Protein 5ZT3 (pdb70)

Foldseek 3Di:
DPDDQPDDWLRDGLVRQLVLVCPPVPPDDPVSSVVSSVVSVLLVVLQNLVLVLLCVLPVQFPSRHHVLLLQFDPPDPSRHDDSVVSVVLSVQCVVQNCNGPSSVSSNVRTHGPD

InterPro domains:
  IPR052694 Mitochondrial uS3-like protein [PTHR35289] (126-352)
  IPR058331 Domain of unknown function DUF8018 [PF26057] (236-337)

Sequence (114 aa):
YPYPVDEIIGGDSVQSIQRRLLGTNWNPSAHDMQMSRIQAEDLFELKVEIIRKMAGLHPSGDWMGWGARALDNPRTATGEEDLARLHQMLDDLQSRNEQSATFWRLVERVRLRA

Organism: Oryza sativa subsp. indica (NCBI:txid39946)

Structure (mmCIF, N/CA/C/O backbone):
data_5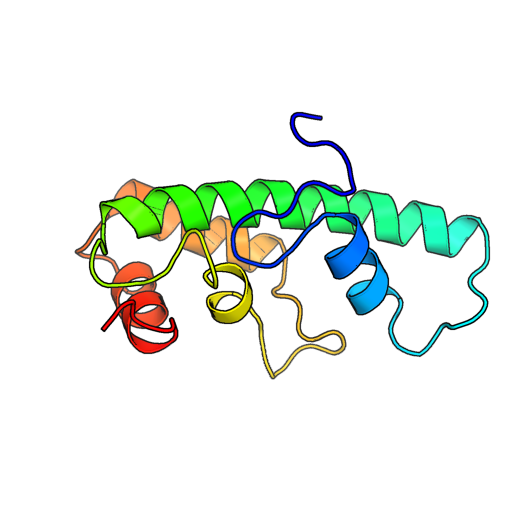ZT3
#
_entry.id   5ZT3
#
_cell.length_a   33.849
_cell.length_b   35.435
_cell.length_c   95.524
_cell.angle_alpha   90.00
_cell.angle_beta   90.00
_cell.angle_gamma   90.00
#
_symmetry.space_group_name_H-M   'P 21 21 21'
#
loop_
_entity.id
_entity.type
_entity.pdbx_description
1 polymer WA352
2 water water
#
loop_
_atom_site.group_PDB
_atom_site.id
_atom_site.type_symbol
_atom_site.label_atom_id
_atom_site.label_alt_id
_atom_site.label_comp_id
_atom_site.label_asym_id
_atom_site.label_entity_id
_atom_site.label_seq_id
_atom_site.pdbx_PDB_ins_code
_atom_site.Cartn_x
_atom_site.Cartn_y
_atom_site.Cartn_z
_atom_site.occupancy
_atom_site.B_iso_or_equiv
_atom_site.auth_seq_id
_atom_site.auth_comp_id
_atom_site.auth_asym_id
_atom_site.auth_atom_id
_atom_site.pdbx_PDB_model_num
ATOM 1 N N . TYR A 1 16 ? 52.847 30.502 114.915 1.00 34.29 14 TYR A N 1
ATOM 2 C CA . TYR A 1 16 ? 51.828 31.469 114.520 1.00 34.72 14 TYR A CA 1
ATOM 3 C C . TYR A 1 16 ? 52.478 32.687 113.864 1.00 34.39 14 TYR A C 1
ATOM 4 O O . TYR A 1 16 ? 53.409 33.268 114.418 1.00 33.93 14 TYR A O 1
ATOM 13 N N . PRO A 1 17 ? 51.980 33.082 112.688 1.00 33.20 15 PRO A N 1
ATOM 14 C CA . PRO A 1 17 ? 52.716 34.063 111.869 1.00 32.71 15 PRO A CA 1
ATOM 15 C C . PRO A 1 17 ? 52.690 35.503 112.377 1.00 29.61 15 PRO A C 1
ATOM 16 O O . PRO A 1 17 ? 53.489 36.313 111.889 1.00 33.77 15 PRO A O 1
ATOM 20 N N . TYR A 1 18 ? 51.821 35.864 113.322 1.00 26.36 16 TYR A N 1
ATOM 21 C CA . TYR A 1 18 ? 51.685 37.264 113.699 1.00 25.06 16 TYR A CA 1
ATOM 22 C C . TYR A 1 18 ? 51.836 37.447 115.204 1.00 23.12 16 TYR A C 1
ATOM 23 O O . TYR A 1 18 ? 51.197 36.719 115.986 1.00 24.95 16 TYR A O 1
ATOM 32 N N . PRO A 1 19 ? 52.648 38.407 115.647 1.00 20.10 17 PRO A N 1
ATOM 33 C CA . PRO A 1 19 ? 52.611 38.806 117.056 1.00 21.59 17 PRO A CA 1
ATOM 34 C C . PRO A 1 19 ? 51.197 39.226 117.417 1.00 20.76 17 PRO A C 1
ATOM 35 O O . PRO A 1 19 ? 50.449 39.737 116.583 1.00 19.25 17 PRO A O 1
ATOM 39 N N . VAL A 1 20 ? 50.829 39.002 118.681 1.00 19.95 18 VAL A N 1
ATOM 40 C CA . VAL A 1 20 ? 49.446 39.221 119.086 1.00 20.07 1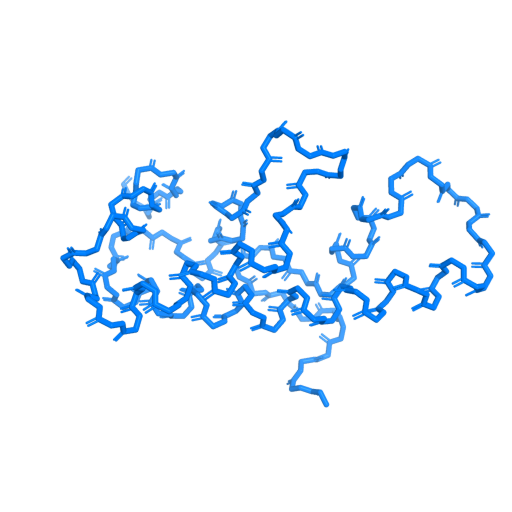8 VAL A CA 1
ATOM 41 C C . VAL A 1 20 ? 49.037 40.686 119.047 1.00 19.60 18 VAL A C 1
ATOM 42 O O . VAL A 1 20 ? 47.835 40.986 119.078 1.00 17.86 18 VAL A O 1
ATOM 46 N N . ASP A 1 21 ? 49.995 41.610 118.970 1.00 19.83 19 ASP A N 1
ATOM 47 C CA . ASP A 1 21 ? 49.686 43.031 118.922 1.00 21.60 19 ASP A CA 1
ATOM 48 C C . ASP A 1 21 ? 49.862 43.644 117.537 1.00 21.98 19 ASP A C 1
ATOM 49 O O . ASP A 1 21 ? 49.669 44.853 117.382 1.00 25.83 19 ASP A O 1
ATOM 54 N N . GLU A 1 22 ? 50.204 42.847 116.529 1.00 20.14 20 GLU A N 1
ATOM 55 C CA . GLU A 1 22 ? 50.367 43.393 115.186 1.00 19.31 20 GLU A CA 1
ATOM 56 C C . GLU A 1 22 ? 49.005 43.683 114.569 1.00 19.64 20 GLU A C 1
ATOM 57 O O . GLU A 1 22 ? 48.113 42.827 114.566 1.00 18.08 20 GLU A O 1
ATOM 63 N N . ILE A 1 23 ? 48.848 44.887 114.025 1.00 19.52 21 ILE A N 1
ATOM 64 C CA . ILE A 1 23 ? 47.575 45.339 113.478 1.00 17.29 21 ILE A CA 1
ATOM 65 C C . ILE A 1 23 ? 47.582 45.158 111.967 1.00 19.33 21 ILE A C 1
ATOM 66 O O . ILE A 1 23 ? 48.471 45.674 111.275 1.00 21.38 21 ILE A O 1
ATOM 71 N N . ILE A 1 24 ? 46.589 44.432 111.454 1.00 16.33 22 ILE A N 1
ATOM 72 C CA . ILE A 1 24 ? 46.356 44.276 110.023 1.00 15.72 22 ILE A CA 1
ATOM 73 C C . ILE A 1 24 ? 44.872 44.498 109.773 1.00 17.43 22 ILE A C 1
ATOM 74 O O . ILE A 1 24 ? 44.033 43.893 110.448 1.00 15.98 22 ILE A O 1
ATOM 79 N N . GLY A 1 25 ? 44.542 45.356 108.807 1.00 16.60 23 GLY A N 1
ATOM 80 C CA . GLY A 1 25 ? 43.143 45.628 108.536 1.00 15.04 23 GLY A CA 1
ATOM 81 C C . GLY A 1 25 ? 42.403 46.298 109.666 1.00 14.45 23 GLY A C 1
ATOM 82 O O . GLY A 1 25 ? 41.170 46.321 109.668 1.00 16.54 23 GLY A O 1
ATOM 83 N N . GLY A 1 26 ? 43.121 46.854 110.640 1.00 16.10 24 GLY A N 1
ATOM 84 C CA . GLY A 1 26 ? 42.491 47.477 111.778 1.00 19.08 24 GLY A CA 1
ATOM 85 C C . GLY A 1 26 ? 42.222 46.559 112.947 1.00 17.41 24 GLY A C 1
ATOM 86 O O . GLY A 1 26 ? 41.617 47.003 113.928 1.00 21.57 24 GLY A O 1
ATOM 87 N N . ASP A 1 27 ? 42.644 45.296 112.879 1.00 15.96 25 ASP A N 1
ATOM 88 C CA . ASP A 1 27 ? 42.498 44.367 113.990 1.00 17.13 25 ASP A CA 1
ATOM 89 C C . ASP A 1 27 ? 43.845 43.761 114.345 1.00 15.07 25 ASP A C 1
ATOM 90 O O . ASP A 1 27 ? 44.796 43.784 113.562 1.00 15.33 25 ASP A O 1
ATOM 95 N N . SER A 1 28 ? 43.905 43.207 115.552 1.00 14.51 26 SER A N 1
ATOM 96 C CA . SER A 1 28 ? 45.011 42.372 115.988 1.00 15.08 26 SER A CA 1
ATOM 97 C C . SER A 1 28 ? 44.413 41.175 116.710 1.00 14.07 26 SER A C 1
ATOM 98 O O . SER A 1 28 ? 43.219 41.153 117.021 1.00 13.42 26 SER A O 1
ATOM 101 N N . VAL A 1 29 ? 45.244 40.169 116.989 1.00 13.04 27 VAL A N 1
ATOM 102 C CA . VAL A 1 29 ? 44.791 39.078 117.852 1.00 12.77 27 VAL A CA 1
ATOM 103 C C . VAL A 1 29 ? 44.225 39.635 119.152 1.00 13.36 27 VAL A C 1
ATOM 104 O O . VAL A 1 29 ? 43.147 39.224 119.612 1.00 14.21 27 VAL A O 1
ATOM 108 N N . GLN A 1 30 ? 44.931 40.594 119.758 1.00 13.72 28 GLN A N 1
ATOM 109 C CA . GLN A 1 30 ? 44.495 41.124 121.045 1.00 15.73 28 GLN A CA 1
ATOM 110 C C . GLN A 1 30 ? 43.161 41.851 120.934 1.00 14.58 28 GLN A C 1
ATOM 111 O O . GLN A 1 30 ? 42.300 41.714 121.816 1.00 14.50 28 GLN A O 1
ATOM 117 N N . SER A 1 31 ? 42.950 42.619 119.862 1.00 14.95 29 SER A N 1
ATOM 118 C CA . SER A 1 31 ? 41.689 43.342 119.756 1.00 14.54 29 SER A CA 1
ATOM 119 C C . SER A 1 31 ? 40.525 42.387 119.522 1.00 14.72 29 SER A C 1
ATOM 120 O O . SER A 1 31 ? 39.429 42.598 120.056 1.00 15.51 29 SER A O 1
ATOM 123 N N . ILE A 1 32 ? 40.751 41.310 118.764 1.00 12.37 30 ILE A N 1
ATOM 124 C CA . ILE A 1 32 ? 39.708 40.302 118.588 1.00 12.39 30 ILE A CA 1
ATOM 125 C C . ILE A 1 32 ? 39.434 39.590 119.904 1.00 13.13 30 ILE A C 1
ATOM 126 O O . ILE A 1 32 ? 38.276 39.332 120.256 1.00 13.71 30 ILE A O 1
ATOM 131 N N . GLN A 1 33 ? 40.491 39.269 120.648 1.00 12.78 31 GLN A N 1
ATOM 132 C CA . GLN A 1 33 ? 40.298 38.618 121.940 1.00 12.93 31 GLN A CA 1
ATOM 133 C C . GLN A 1 33 ? 39.458 39.483 122.871 1.00 13.18 31 GLN A C 1
ATOM 134 O O . GLN A 1 33 ? 38.556 38.981 123.551 1.00 14.16 31 GLN A O 1
ATOM 140 N N . ARG A 1 34 ? 39.724 40.788 122.889 1.00 14.65 32 ARG A N 1
ATOM 141 C CA . ARG A 1 34 ? 38.929 41.707 123.695 1.00 15.84 32 ARG A CA 1
ATOM 142 C C . ARG A 1 34 ? 37.463 41.685 123.280 1.00 16.20 32 ARG A C 1
ATOM 143 O O . ARG A 1 34 ? 36.564 41.681 124.133 1.00 17.00 32 ARG A O 1
ATOM 151 N N . ARG A 1 35 ? 37.192 41.653 121.973 1.00 15.61 33 ARG A N 1
ATOM 152 C CA . ARG A 1 35 ? 35.805 41.582 121.522 1.00 16.14 33 ARG A CA 1
ATOM 153 C C . ARG A 1 35 ? 35.155 40.260 121.917 1.00 15.81 33 ARG A C 1
ATOM 154 O O . ARG A 1 35 ? 33.996 40.242 122.349 1.00 17.74 33 ARG A O 1
ATOM 162 N N . LEU A 1 36 ? 35.884 39.146 121.801 1.00 15.07 34 LEU A N 1
ATOM 163 C CA . LEU A 1 36 ? 35.332 37.855 122.208 1.00 15.56 34 LEU A CA 1
ATOM 164 C C . LEU A 1 36 ? 35.010 37.830 123.694 1.00 15.51 34 LEU A C 1
ATOM 165 O O . LEU A 1 36 ? 34.033 37.199 124.112 1.00 17.90 34 LEU A O 1
ATOM 170 N N . LEU A 1 37 ? 35.826 38.501 124.511 1.00 14.74 35 LEU A N 1
ATOM 171 C CA . LEU A 1 37 ? 35.572 38.542 125.942 1.00 15.19 35 LEU A CA 1
ATOM 172 C C . LEU A 1 37 ? 34.341 39.375 126.293 1.00 15.47 35 LEU A C 1
ATOM 173 O O . LEU A 1 37 ? 33.742 39.152 127.347 1.00 16.78 35 LEU A O 1
ATOM 178 N N . GLY A 1 38 ? 33.951 40.321 125.448 1.00 17.06 36 GLY A N 1
ATOM 179 C CA . GLY A 1 38 ? 32.689 41.021 125.650 1.00 18.60 36 GLY A CA 1
ATOM 180 C C . GLY A 1 38 ? 32.681 41.822 126.937 1.00 17.56 36 GLY A C 1
ATOM 181 O O . GLY A 1 38 ? 33.596 42.604 127.222 1.00 21.02 36 GLY A O 1
ATOM 182 N N . THR A 1 39 ? 31.644 41.617 127.745 1.00 18.92 37 THR A N 1
ATOM 183 C CA . THR A 1 39 ? 31.503 42.310 129.019 1.00 19.80 37 THR A CA 1
ATOM 184 C C . THR A 1 39 ? 32.218 41.597 130.163 1.00 21.03 37 THR A C 1
ATOM 185 O O . THR A 1 39 ? 32.101 42.028 131.316 1.00 24.63 37 THR A O 1
ATOM 189 N N . ASN A 1 40 ? 32.948 40.522 129.864 1.00 21.65 38 ASN A N 1
ATOM 190 C CA . ASN A 1 40 ? 33.721 39.757 130.845 1.00 24.47 38 ASN A CA 1
ATOM 191 C C . ASN A 1 40 ? 34.989 40.551 131.154 1.00 21.72 38 ASN A C 1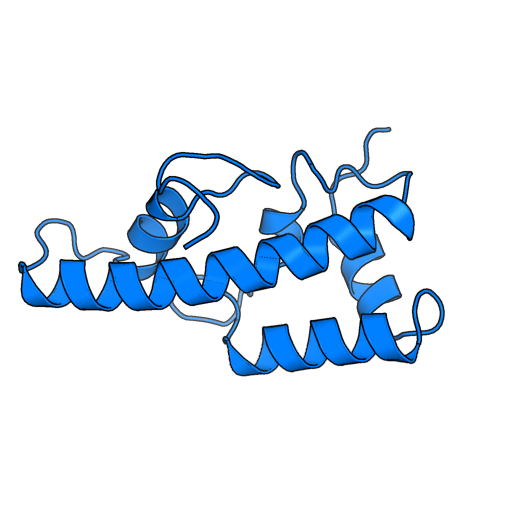
ATOM 192 O O . ASN A 1 40 ? 36.066 40.311 130.603 1.00 20.84 38 ASN A O 1
ATOM 197 N N . TRP A 1 41 ? 34.852 41.538 132.047 1.00 23.50 39 TRP A N 1
ATOM 198 C CA . TRP A 1 41 ? 35.957 42.452 132.318 1.00 22.48 39 TRP A CA 1
ATOM 199 C C . TRP A 1 41 ? 37.018 41.875 133.246 1.00 23.77 39 TRP A C 1
ATOM 200 O O . TRP A 1 41 ? 38.146 42.378 133.252 1.00 26.23 39 TRP A O 1
ATOM 211 N N . ASN A 1 42 ? 36.703 40.835 134.015 1.00 19.16 40 ASN A N 1
ATOM 212 C CA . ASN A 1 42 ? 37.673 40.192 134.901 1.00 20.88 40 ASN A CA 1
ATOM 213 C C . ASN A 1 42 ? 37.718 38.699 134.593 1.00 17.85 40 ASN A C 1
ATOM 214 O O . ASN A 1 42 ? 37.335 37.871 135.428 1.00 18.21 40 ASN A O 1
ATOM 219 N N . PRO A 1 43 ? 38.195 38.320 133.403 1.00 16.43 41 PRO A N 1
ATOM 220 C CA . PRO A 1 43 ? 38.092 36.914 132.987 1.00 16.58 41 PRO A CA 1
ATOM 221 C C . PRO A 1 43 ? 39.046 36.01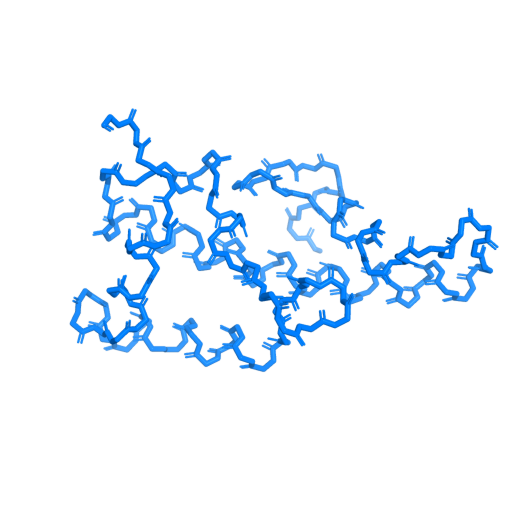4 133.754 1.00 16.81 41 PRO A C 1
ATOM 222 O O . PRO A 1 43 ? 40.146 36.412 134.145 1.00 18.13 41 PRO A O 1
ATOM 226 N N . SER A 1 44 ? 38.610 34.773 133.947 1.00 14.52 42 SER A N 1
ATOM 227 C CA . SER A 1 44 ? 39.490 33.748 134.482 1.00 14.32 42 SER A CA 1
ATOM 228 C C . SER A 1 44 ? 40.616 33.456 133.496 1.00 14.00 42 SER A C 1
ATOM 229 O O . SER A 1 44 ? 40.534 33.767 132.301 1.00 13.46 42 SER A O 1
ATOM 232 N N . ALA A 1 45 ? 41.684 32.841 134.005 1.00 14.57 43 ALA A N 1
ATOM 233 C CA . ALA A 1 45 ? 42.753 32.381 133.124 1.00 15.35 43 ALA A CA 1
ATOM 234 C C . ALA A 1 45 ? 42.205 31.457 132.049 1.00 13.39 43 ALA A C 1
ATOM 235 O O . ALA A 1 45 ? 42.642 31.502 130.897 1.00 13.74 43 ALA A O 1
ATOM 237 N N . HIS A 1 46 ? 41.242 30.616 132.412 1.00 13.27 44 HIS A N 1
ATOM 238 C CA . HIS A 1 46 ? 40.593 29.718 131.464 1.00 13.11 44 HIS A CA 1
ATOM 239 C C . HIS A 1 46 ? 39.930 30.485 130.315 1.00 12.77 44 HIS A C 1
ATOM 240 O O . HIS A 1 46 ? 40.129 30.157 129.134 1.00 12.63 44 HIS A O 1
ATOM 247 N N . ASP A 1 47 ? 39.138 31.516 130.643 1.00 12.49 45 ASP A N 1
ATOM 248 C CA . ASP A 1 47 ? 38.498 32.304 129.590 1.00 12.52 45 ASP A CA 1
ATOM 249 C C . ASP A 1 47 ? 39.510 33.078 128.754 1.00 12.19 45 ASP A C 1
ATOM 250 O O . ASP A 1 47 ? 39.296 33.266 127.549 1.00 12.72 45 ASP A O 1
ATOM 255 N N . MET A 1 48 ? 40.600 33.541 129.368 1.00 12.50 46 MET A N 1
ATOM 256 C CA . MET A 1 48 ? 41.650 34.201 128.598 1.00 12.68 46 MET A CA 1
ATOM 257 C C . MET A 1 48 ? 42.290 33.233 127.616 1.00 13.18 46 MET A C 1
ATOM 258 O O . MET A 1 48 ? 42.540 33.589 126.457 1.00 13.57 46 MET A O 1
ATOM 263 N N . GLN A 1 49 ? 42.552 32.002 128.055 1.00 12.99 47 GLN A N 1
ATOM 264 C CA . GLN A 1 49 ? 43.135 30.998 127.167 1.00 13.81 47 GLN A CA 1
ATOM 265 C C . GLN A 1 49 ? 42.201 30.684 126.004 1.00 14.54 47 GLN A C 1
ATOM 266 O O . GLN A 1 49 ? 42.625 30.652 124.840 1.00 14.17 47 GLN A O 1
ATOM 272 N N . MET A 1 50 ? 40.922 30.438 126.306 1.00 13.44 48 MET A N 1
ATOM 273 C CA . MET A 1 50 ? 39.961 30.087 125.267 1.00 12.77 48 MET A CA 1
ATOM 274 C C . MET A 1 50 ? 39.821 31.208 124.252 1.00 13.08 48 MET A C 1
ATOM 275 O O . MET A 1 50 ? 39.830 30.961 123.041 1.00 13.92 48 MET A O 1
ATOM 280 N N . SER A 1 51 ? 39.689 32.448 124.727 1.00 12.74 49 SER A N 1
ATOM 281 C CA . SER A 1 51 ? 39.521 33.567 123.814 1.00 12.66 49 SER A CA 1
ATOM 282 C C . SER A 1 51 ? 40.775 33.812 122.988 1.00 13.65 49 SER A C 1
ATOM 283 O O . SER A 1 51 ? 40.665 34.202 121.825 1.00 13.34 49 SER A O 1
ATOM 286 N N . ARG A 1 52 ? 41.962 33.557 123.544 1.00 12.20 50 ARG A N 1
ATOM 287 C CA . ARG A 1 52 ? 43.195 33.736 122.781 1.00 14.42 50 ARG A CA 1
ATOM 288 C C . ARG A 1 52 ? 43.276 32.744 121.631 1.00 13.25 50 ARG A C 1
ATOM 289 O O . ARG A 1 52 ? 43.613 33.118 120.499 1.00 13.48 50 ARG A O 1
ATOM 297 N N . ILE A 1 53 ? 42.942 31.478 121.888 1.00 14.02 51 ILE A N 1
ATOM 298 C CA . ILE A 1 53 ? 42.989 30.456 120.849 1.00 14.59 51 ILE A CA 1
ATOM 299 C C . ILE A 1 53 ? 42.009 30.795 119.732 1.00 13.88 51 ILE A C 1
ATOM 300 O O . ILE A 1 53 ? 42.336 30.717 118.538 1.00 14.71 51 ILE A O 1
ATOM 305 N N . GLN A 1 54 ? 40.793 31.196 120.100 1.00 13.99 52 GLN A N 1
ATOM 306 C CA . GLN A 1 54 ? 39.799 31.548 119.092 1.00 13.06 52 GLN A CA 1
ATOM 307 C C . GLN A 1 54 ? 40.214 32.795 118.322 1.00 13.96 52 GLN A C 1
ATOM 308 O O . GLN A 1 54 ? 40.009 32.875 117.104 1.00 13.72 52 GLN A O 1
ATOM 314 N N . ALA A 1 55 ? 40.793 33.780 119.014 1.00 12.63 53 ALA A N 1
ATOM 315 C CA . ALA A 1 55 ? 41.194 35.018 118.346 1.00 12.47 53 ALA A CA 1
ATOM 316 C C . ALA A 1 55 ? 42.318 34.776 117.355 1.00 12.36 53 ALA A C 1
ATOM 317 O O . ALA A 1 55 ? 42.329 35.375 116.276 1.00 13.03 53 ALA A O 1
ATOM 319 N N . GLU A 1 56 ? 43.266 33.898 117.691 1.00 12.33 54 GLU A N 1
ATOM 320 C CA . GLU A 1 56 ? 44.343 33.588 116.761 1.00 14.63 54 GLU A CA 1
ATOM 321 C C . GLU A 1 56 ? 43.783 32.967 115.491 1.00 14.55 54 GLU A C 1
ATOM 322 O O . GLU A 1 56 ? 44.214 33.306 114.379 1.00 14.51 54 GLU A O 1
ATOM 328 N N . ASP A 1 57 ? 42.805 32.067 115.631 1.00 14.64 55 ASP A N 1
ATOM 329 C CA . ASP A 1 57 ? 42.243 31.411 114.454 1.00 13.88 55 ASP A CA 1
ATOM 330 C C . ASP A 1 57 ? 41.476 32.401 113.592 1.00 13.30 55 ASP A C 1
ATOM 331 O O . ASP A 1 57 ? 41.599 32.393 112.357 1.00 15.58 55 ASP A O 1
ATOM 336 N N . LEU A 1 58 ? 40.686 33.269 114.224 1.00 13.25 56 LEU A N 1
ATOM 337 C CA . LEU A 1 58 ? 39.935 34.267 113.474 1.00 12.55 56 LEU A CA 1
ATOM 338 C C . LEU A 1 58 ? 40.879 35.224 112.757 1.00 13.60 56 LEU A C 1
ATOM 339 O O . LEU A 1 58 ? 40.689 35.534 111.575 1.00 13.64 56 LEU A O 1
ATOM 344 N N . PHE A 1 59 ? 41.914 35.695 113.458 1.00 12.52 57 PHE A N 1
ATOM 345 C CA . PHE A 1 59 ? 42.794 36.707 112.880 1.00 12.77 57 PHE A CA 1
ATOM 346 C C . PHE A 1 59 ? 43.515 36.172 111.652 1.00 12.69 57 PHE A C 1
ATOM 347 O O . PHE A 1 59 ? 43.600 36.850 110.622 1.00 13.13 57 PHE A O 1
ATOM 355 N N . GLU A 1 60 ? 44.045 34.950 111.740 1.00 14.17 58 GLU A N 1
ATOM 356 C CA . GLU A 1 60 ? 44.773 34.390 110.608 1.00 16.68 58 GLU A CA 1
ATOM 357 C C . GLU A 1 60 ? 43.881 34.312 109.376 1.00 15.06 58 GLU A C 1
ATOM 358 O O . GLU A 1 60 ? 44.315 34.632 108.261 1.00 16.32 58 GLU A O 1
ATOM 364 N N . LEU A 1 61 ? 42.624 33.908 109.556 1.00 13.97 59 LEU A N 1
ATOM 365 C CA . LEU A 1 61 ? 41.699 33.837 108.428 1.00 16.21 59 LEU A CA 1
ATOM 366 C C . LEU A 1 61 ? 41.337 35.223 107.910 1.00 16.42 59 LEU A C 1
ATOM 367 O O . LEU A 1 61 ? 41.278 35.449 106.692 1.00 14.66 59 LEU A O 1
ATOM 372 N N . LYS A 1 62 ? 41.055 36.161 108.816 1.00 13.69 60 LYS A N 1
ATOM 373 C CA . LYS A 1 62 ? 40.742 37.517 108.384 1.00 12.97 60 LYS A CA 1
ATOM 374 C C . LYS A 1 62 ? 41.873 38.097 107.553 1.00 13.19 60 LYS A C 1
ATOM 375 O O . LYS A 1 62 ? 41.627 38.751 106.535 1.00 12.98 60 LYS A O 1
ATOM 381 N N . VAL A 1 63 ? 43.117 37.867 107.967 1.00 12.13 61 VAL A N 1
ATOM 382 C CA . VAL A 1 63 ? 44.253 38.407 107.227 1.00 13.59 61 VAL A CA 1
ATOM 383 C C . VAL A 1 63 ? 44.302 37.829 105.820 1.00 13.18 61 VAL A C 1
ATOM 384 O O . VAL A 1 63 ? 44.550 38.552 104.852 1.00 13.44 61 VAL A O 1
ATOM 388 N N . GLU A 1 64 ? 44.026 36.532 105.676 1.00 13.02 62 GLU A N 1
ATOM 389 C CA . GLU A 1 64 ? 44.026 35.953 104.339 1.00 14.74 62 GLU A CA 1
ATOM 390 C C . GLU A 1 64 ? 42.957 36.595 103.464 1.00 13.26 62 GLU A C 1
ATOM 391 O O . GLU A 1 64 ? 43.201 36.894 102.288 1.00 13.63 62 GLU A O 1
ATOM 397 N N . ILE A 1 65 ? 41.772 36.828 104.019 1.00 11.75 63 ILE A N 1
ATOM 398 C CA . ILE A 1 65 ? 40.700 37.467 103.259 1.00 11.97 63 ILE A CA 1
ATOM 399 C C . ILE A 1 65 ? 41.070 38.903 102.910 1.00 12.98 63 ILE A C 1
ATOM 400 O O . ILE A 1 65 ? 40.875 39.356 101.775 1.00 12.38 63 ILE A O 1
ATOM 405 N N . ILE A 1 66 ? 41.595 39.641 103.891 1.00 11.77 64 ILE A N 1
ATOM 406 C CA . ILE A 1 66 ? 41.940 41.044 103.696 1.00 12.13 64 ILE A CA 1
ATOM 407 C C . ILE A 1 66 ? 43.008 41.193 102.622 1.00 13.21 64 ILE A C 1
ATOM 408 O O . ILE A 1 66 ? 42.911 42.064 101.750 1.00 13.20 64 ILE A O 1
ATOM 413 N N . ARG A 1 67 ? 44.043 40.348 102.665 1.00 12.82 65 ARG A N 1
ATOM 414 C CA . ARG A 1 67 ? 45.098 40.439 101.665 1.00 14.41 65 ARG A CA 1
ATOM 415 C C . ARG A 1 67 ? 44.564 40.099 100.282 1.00 13.38 65 ARG A C 1
ATOM 416 O O . ARG A 1 67 ? 44.944 40.730 99.289 1.00 15.93 65 ARG A O 1
ATOM 424 N N . LYS A 1 68 ? 43.684 39.102 100.186 1.00 13.69 66 LYS A N 1
ATOM 425 C CA . LYS A 1 68 ? 43.066 38.780 98.900 1.00 13.68 66 LYS A CA 1
ATOM 426 C C . LYS A 1 68 ? 42.254 39.959 98.375 1.00 12.91 66 LYS A C 1
ATOM 427 O O . LYS A 1 68 ? 42.384 40.357 97.207 1.00 12.87 66 LYS A O 1
ATOM 433 N N . MET A 1 69 ? 41.401 40.533 99.227 1.00 12.76 67 MET A N 1
ATOM 434 C CA . MET A 1 69 ? 40.562 41.645 98.794 1.00 11.27 67 MET A CA 1
ATOM 435 C C . MET A 1 69 ? 41.379 42.886 98.465 1.00 12.07 67 MET A C 1
ATOM 436 O O . MET A 1 69 ? 40.963 43.684 97.615 1.00 12.50 67 MET A O 1
ATOM 441 N N . ALA A 1 70 ? 42.514 43.084 99.142 1.00 12.03 68 ALA A N 1
ATOM 442 C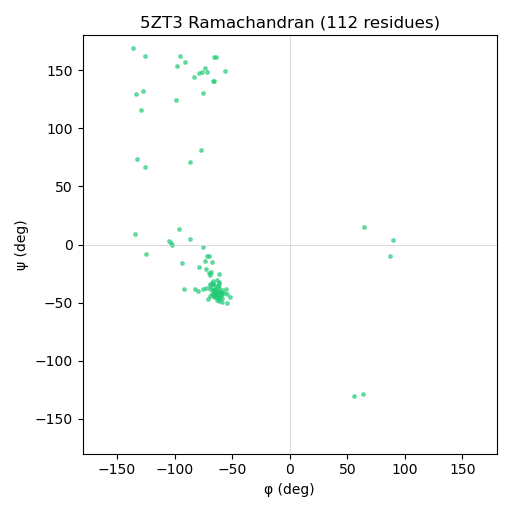 CA . ALA A 1 70 ? 43.310 44.279 98.897 1.00 11.67 68 ALA A CA 1
ATOM 443 C C . ALA A 1 70 ? 43.724 44.353 97.436 1.00 12.25 68 ALA A C 1
ATOM 444 O O . ALA A 1 70 ? 43.697 45.432 96.831 1.00 13.29 68 ALA A O 1
ATOM 446 N N . GLY A 1 71 ? 44.076 43.207 96.848 1.00 12.38 69 GLY A N 1
ATOM 447 C CA . GLY A 1 71 ? 44.429 43.136 95.443 1.00 12.43 69 GLY A CA 1
ATOM 448 C C . GLY A 1 71 ? 43.234 43.117 94.513 1.00 13.85 69 GLY A C 1
ATOM 449 O O . GLY A 1 71 ? 43.276 43.738 93.448 1.00 13.90 69 GLY A O 1
ATOM 450 N N . LEU A 1 72 ? 42.166 42.401 94.880 1.00 12.24 70 LEU A N 1
ATOM 451 C CA . LEU A 1 72 ? 40.977 42.376 94.031 1.00 12.61 70 LEU A CA 1
ATOM 452 C C . LEU A 1 72 ? 40.256 43.720 94.012 1.00 11.59 70 LEU A C 1
ATOM 453 O O . LEU A 1 72 ? 39.576 44.043 93.029 1.00 13.80 70 LEU A O 1
ATOM 458 N N . HIS A 1 73 ? 40.398 44.514 95.071 1.00 12.37 71 HIS A N 1
ATOM 459 C CA . HIS A 1 73 ? 39.666 45.767 95.237 1.00 10.82 71 HIS A CA 1
ATOM 460 C C . HIS A 1 73 ? 40.633 46.869 95.667 1.00 11.64 71 HIS A C 1
ATOM 461 O O . HIS A 1 73 ? 40.638 47.294 96.829 1.00 11.73 71 HIS A O 1
ATOM 468 N N . PRO A 1 74 ? 41.474 47.354 94.741 1.00 12.48 72 PRO A N 1
ATOM 469 C CA . PRO A 1 74 ? 42.484 48.357 95.129 1.00 13.28 72 PRO A CA 1
ATOM 470 C C . PRO A 1 74 ? 41.898 49.646 95.667 1.00 13.56 72 PRO A C 1
ATOM 471 O O . PRO A 1 74 ? 42.565 50.331 96.452 1.00 15.95 72 PRO A O 1
ATOM 475 N N . SER A 1 75 ? 40.666 49.990 95.282 1.00 14.51 73 SER A N 1
ATOM 476 C CA . SER A 1 75 ? 40.012 51.199 95.771 1.00 15.81 73 SER A CA 1
ATOM 477 C C . SER A 1 75 ? 39.574 51.086 97.226 1.00 15.34 73 SER A C 1
ATOM 478 O O . SER A 1 75 ? 39.345 52.115 97.873 1.00 17.01 73 SER A O 1
ATOM 481 N N . GLY A 1 76 ? 39.419 49.874 97.739 1.00 12.27 74 GLY A N 1
ATOM 482 C CA . GLY A 1 76 ? 39.051 49.714 99.125 1.00 12.18 74 GLY A CA 1
ATOM 483 C C . GLY A 1 76 ? 40.263 49.787 100.034 1.00 11.93 74 GLY A C 1
ATOM 484 O O . GLY A 1 76 ? 41.357 49.333 99.693 1.00 12.35 74 GLY A O 1
ATOM 485 N N . ASP A 1 77 ? 40.068 50.375 101.213 1.00 12.49 75 ASP A N 1
ATOM 486 C CA . ASP A 1 77 ? 41.155 50.457 102.190 1.00 13.66 75 ASP A CA 1
ATOM 487 C C . ASP A 1 77 ? 41.168 49.177 103.031 1.00 11.66 75 ASP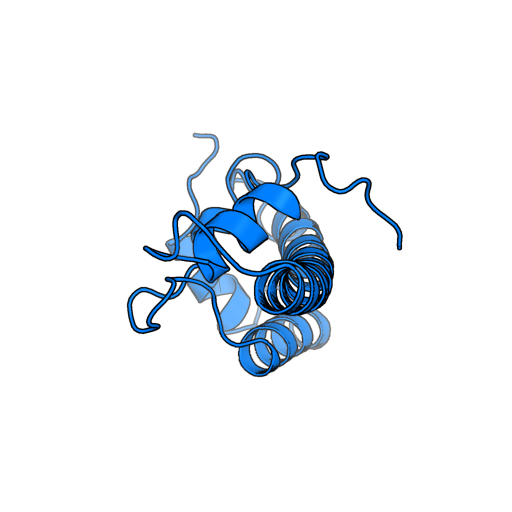 A C 1
ATOM 488 O O . ASP A 1 77 ? 40.831 49.155 104.215 1.00 13.51 75 ASP A O 1
ATOM 493 N N . TRP A 1 78 ? 41.587 48.098 102.371 1.00 12.26 76 TRP A N 1
ATOM 494 C CA . TRP A 1 78 ? 41.580 46.771 102.978 1.00 11.79 76 TRP A CA 1
ATOM 495 C C . TRP A 1 78 ? 42.646 46.641 104.064 1.00 11.32 76 TRP A C 1
ATOM 496 O O . TRP A 1 78 ? 42.359 46.185 105.183 1.00 12.03 76 TRP A O 1
ATOM 507 N N . MET A 1 79 ? 43.875 47.078 103.783 1.00 13.11 77 MET A N 1
ATOM 508 C CA . MET A 1 79 ? 44.923 46.964 104.791 1.00 13.47 77 MET A CA 1
ATOM 509 C C . MET A 1 79 ? 44.691 47.888 105.981 1.00 14.62 77 MET A C 1
ATOM 510 O O . MET A 1 79 ? 45.196 47.603 107.072 1.00 15.19 77 MET A O 1
ATOM 515 N N . GLY A 1 80 ? 43.936 48.970 105.814 1.00 14.12 78 GLY A N 1
ATOM 516 C CA . GLY A 1 80 ? 43.682 49.859 106.930 1.00 15.35 78 GLY A CA 1
ATOM 517 C C . GLY A 1 80 ? 42.419 49.543 107.709 1.00 13.59 78 GLY A C 1
ATOM 518 O O . GLY A 1 80 ? 42.412 49.644 108.939 1.00 15.37 78 GLY A O 1
ATOM 519 N N . TRP A 1 81 ? 41.355 49.140 107.013 1.00 12.95 79 TRP A N 1
ATOM 520 C CA . TRP A 1 81 ? 40.035 49.022 107.620 1.00 12.72 79 TRP A CA 1
ATOM 521 C C . TRP A 1 81 ? 39.320 47.727 107.254 1.00 12.69 79 TRP A C 1
ATOM 522 O O . TRP A 1 81 ? 38.138 47.571 107.601 1.00 13.44 79 TRP A O 1
ATOM 533 N N . GLY A 1 82 ? 40.004 46.784 106.606 1.00 11.77 80 GLY A N 1
ATOM 534 C CA . GLY A 1 82 ? 39.337 45.594 106.115 1.00 11.58 80 GLY A CA 1
ATOM 535 C C . GLY A 1 82 ? 38.693 44.745 107.193 1.00 11.96 80 GLY A C 1
ATOM 536 O O . GLY A 1 82 ? 37.674 44.096 106.940 1.00 13.00 80 GLY A O 1
ATOM 537 N N . ALA A 1 83 ? 39.270 44.712 108.396 1.00 11.92 81 ALA A N 1
ATOM 538 C CA . ALA A 1 83 ? 38.680 43.854 109.417 1.00 11.35 81 ALA A CA 1
ATOM 539 C C . ALA A 1 83 ? 37.256 44.277 109.740 1.00 11.99 81 ALA A C 1
ATOM 540 O O . ALA A 1 83 ? 36.412 43.422 110.033 1.00 14.83 81 ALA A O 1
ATOM 542 N N . ARG A 1 84 ? 36.960 45.580 109.680 1.00 13.23 82 ARG A N 1
ATOM 543 C CA . ARG A 1 84 ? 35.600 46.039 109.957 1.00 14.32 82 ARG A CA 1
ATOM 544 C C . ARG A 1 84 ? 34.607 45.493 108.946 1.00 13.66 82 ARG A C 1
ATOM 545 O O . ARG A 1 84 ? 33.444 45.239 109.293 1.00 15.11 82 ARG A O 1
ATOM 553 N N . ALA A 1 85 ? 35.044 45.268 107.710 1.00 12.75 83 ALA A N 1
ATOM 554 C CA . ALA A 1 85 ? 34.154 44.714 106.704 1.00 12.91 83 ALA A CA 1
ATOM 555 C C . ALA A 1 85 ? 33.841 43.247 106.956 1.00 13.20 83 ALA A C 1
ATOM 556 O O . ALA A 1 85 ? 32.946 42.705 106.301 1.00 16.01 83 ALA A O 1
ATOM 558 N N . LEU A 1 86 ? 34.538 42.601 107.884 1.00 12.62 84 LEU A N 1
ATOM 559 C CA . LEU A 1 86 ? 34.315 41.198 108.196 1.00 12.78 84 LEU A CA 1
ATOM 560 C C . LEU A 1 86 ? 33.522 40.999 109.490 1.00 15.94 84 LEU A C 1
ATOM 561 O O . LEU A 1 86 ? 33.282 39.852 109.891 1.00 18.52 84 LEU A O 1
ATOM 566 N N . ASP A 1 87 ? 33.109 42.078 110.147 1.00 13.36 85 ASP A N 1
ATOM 567 C CA . ASP A 1 87 ? 32.246 41.972 111.316 1.00 15.72 85 ASP A CA 1
ATOM 568 C C . ASP A 1 87 ? 30.895 41.367 110.925 1.00 14.85 85 ASP A C 1
ATOM 569 O O . ASP A 1 87 ? 30.490 41.380 109.762 1.00 15.29 85 ASP A O 1
ATOM 574 N N . ASN A 1 88 ? 30.169 40.871 111.926 1.00 15.72 86 ASN A N 1
ATOM 575 C CA . ASN A 1 88 ? 28.815 40.364 111.706 1.00 15.31 86 ASN A CA 1
ATOM 576 C C . ASN A 1 88 ? 27.899 41.011 112.736 1.00 15.30 86 ASN A C 1
ATOM 577 O O . ASN A 1 88 ? 28.049 40.740 113.945 1.00 15.88 86 ASN A O 1
ATOM 582 N N . PRO A 1 89 ? 26.929 41.831 112.316 1.00 16.75 87 PRO A N 1
ATOM 583 C CA . PRO A 1 89 ? 26.059 42.524 113.281 1.00 20.75 87 PRO A CA 1
ATOM 584 C C . PRO A 1 89 ? 25.094 41.615 114.005 1.00 20.03 87 PRO A C 1
ATOM 585 O O . PRO A 1 89 ? 24.459 42.069 114.967 1.00 28.73 87 PRO A O 1
ATOM 589 N N . ARG A 1 90 ? 24.964 40.359 113.597 1.00 17.17 88 ARG A N 1
ATOM 590 C CA . ARG A 1 90 ? 23.985 39.463 114.193 1.00 18.86 88 ARG A CA 1
ATOM 591 C C . ARG A 1 90 ? 24.574 38.468 115.190 1.00 23.54 88 ARG A C 1
ATOM 592 O O . ARG A 1 90 ? 23.820 37.691 115.778 1.00 26.77 88 ARG A O 1
ATOM 600 N N . THR A 1 91 ? 25.883 38.484 115.420 1.00 18.25 89 THR A N 1
ATOM 601 C CA . THR A 1 91 ? 26.485 37.606 116.414 1.00 18.83 89 THR A CA 1
ATOM 602 C C . THR A 1 91 ? 26.637 38.330 117.748 1.00 18.82 89 THR A C 1
ATOM 603 O O . THR A 1 91 ? 26.592 39.558 117.829 1.00 20.16 89 THR A O 1
ATOM 607 N N . ALA A 1 92 ? 26.831 37.539 118.805 1.00 21.05 90 ALA A N 1
ATOM 608 C CA . ALA A 1 92 ? 26.901 38.103 120.151 1.00 25.38 90 ALA A CA 1
ATOM 609 C C . ALA A 1 92 ? 28.082 39.052 120.302 1.00 24.01 90 ALA A C 1
ATOM 610 O O . ALA A 1 92 ? 27.959 40.113 120.928 1.00 28.07 90 ALA A O 1
ATOM 612 N N . THR A 1 93 ? 29.233 38.696 119.732 1.00 20.49 91 THR A N 1
ATOM 613 C CA . THR A 1 93 ? 30.441 39.502 119.866 1.00 19.72 91 THR A CA 1
ATOM 614 C C . THR A 1 93 ? 30.634 40.488 118.723 1.00 18.99 91 THR A C 1
ATOM 615 O O . THR A 1 93 ? 31.450 41.411 118.852 1.00 21.56 91 THR A O 1
ATOM 619 N N . GLY A 1 94 ? 29.919 40.313 117.613 1.00 17.14 92 GLY A N 1
ATOM 620 C CA . GLY A 1 94 ? 30.195 41.055 116.401 1.00 17.38 92 GLY A CA 1
ATOM 621 C C . GLY A 1 94 ? 31.244 40.425 115.507 1.00 15.47 92 GLY A C 1
ATOM 622 O O . GLY A 1 94 ? 31.427 40.883 114.370 1.00 17.29 92 GLY A O 1
ATOM 623 N N . GLU A 1 95 ? 31.939 39.394 115.981 1.00 15.43 93 GLU A N 1
ATOM 624 C CA . GLU A 1 95 ? 32.857 38.652 115.139 1.00 16.37 93 GLU A CA 1
ATOM 625 C C . GLU A 1 95 ? 32.088 37.678 114.257 1.00 16.68 93 GLU A C 1
ATOM 626 O O . GLU A 1 95 ? 31.043 37.145 114.639 1.00 17.69 93 GLU A O 1
ATOM 632 N N . GLU A 1 96 ? 32.620 37.445 113.065 1.00 16.99 94 GLU A N 1
ATOM 633 C CA . GLU A 1 96 ? 32.040 36.464 112.167 1.00 17.75 94 GLU A CA 1
ATOM 634 C C . GLU A 1 96 ? 32.346 35.054 112.659 1.00 17.13 94 GLU A C 1
ATOM 635 O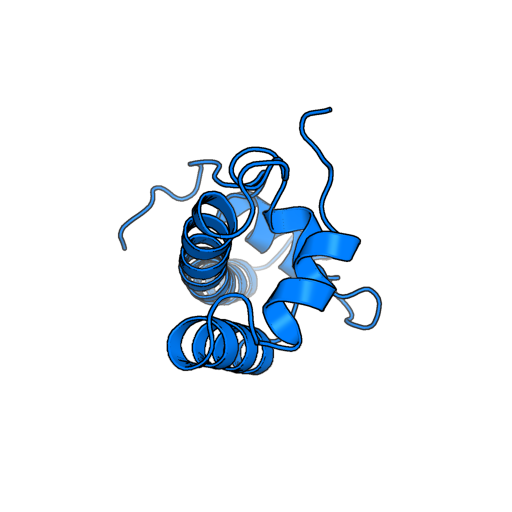 O . GLU A 1 96 ? 33.341 34.809 113.347 1.00 16.75 94 GLU A O 1
ATOM 641 N N . ASP A 1 97 ? 31.457 34.126 112.319 1.00 16.55 95 ASP A N 1
ATOM 642 C CA . ASP A 1 97 ? 31.658 32.715 112.620 1.00 20.21 95 ASP A CA 1
ATOM 643 C C . ASP A 1 97 ? 32.843 32.165 111.825 1.00 17.01 95 ASP A C 1
ATOM 644 O O . ASP A 1 97 ? 33.034 32.497 110.654 1.00 16.18 95 ASP A O 1
ATOM 649 N N . LEU A 1 98 ? 33.644 31.310 112.471 1.00 16.35 96 LEU A N 1
ATOM 650 C CA . LEU A 1 98 ? 34.864 30.808 111.842 1.00 17.47 96 LEU A CA 1
ATOM 651 C C . LEU A 1 98 ? 34.564 30.079 110.534 1.00 15.28 96 LEU A C 1
ATOM 652 O O . LEU A 1 98 ? 35.224 30.311 109.513 1.00 15.97 96 LEU A O 1
ATOM 657 N N . ALA A 1 99 ? 33.555 29.204 110.538 1.00 15.61 97 ALA A N 1
ATOM 658 C CA . ALA A 1 99 ? 33.232 28.459 109.324 1.00 16.38 97 ALA A CA 1
ATOM 659 C C . ALA A 1 99 ? 32.761 29.388 108.214 1.00 15.74 97 ALA A C 1
ATOM 660 O O . ALA A 1 99 ? 33.043 29.145 107.035 1.00 15.69 97 ALA A O 1
ATOM 662 N N . ARG A 1 100 ? 32.037 30.455 108.566 1.00 14.79 98 ARG A N 1
ATOM 663 C CA . ARG A 1 100 ? 31.601 31.411 107.547 1.00 15.02 98 ARG A CA 1
ATOM 664 C C . ARG A 1 100 ? 32.791 32.120 106.910 1.00 14.83 98 ARG A C 1
ATOM 665 O O . ARG A 1 100 ? 32.810 32.346 105.694 1.00 14.27 98 ARG A O 1
ATOM 673 N N . LEU A 1 101 ? 33.790 32.489 107.716 1.00 13.74 99 LEU A N 1
ATOM 674 C CA . LEU A 1 101 ? 34.996 33.084 107.156 1.00 13.78 99 LEU A CA 1
ATOM 675 C C . LEU A 1 101 ? 35.689 32.117 106.205 1.00 14.50 99 LEU A C 1
ATOM 676 O O . LEU A 1 101 ? 36.162 32.521 105.136 1.00 14.05 99 LEU A O 1
ATOM 681 N N . HIS A 1 102 ? 35.745 30.829 106.568 1.00 13.85 100 HIS A N 1
ATOM 682 C CA . HIS A 1 102 ? 36.303 29.848 105.638 1.00 13.26 100 HIS A CA 1
ATOM 683 C C . HIS A 1 102 ? 35.502 29.787 104.344 1.00 12.95 100 HIS A C 1
ATOM 684 O O . HIS A 1 102 ? 36.079 29.712 103.251 1.00 15.11 100 HIS A O 1
ATOM 691 N N . GLN A 1 103 ? 34.171 29.834 104.442 1.00 13.99 101 GLN A N 1
ATOM 692 C CA . GLN A 1 103 ? 33.341 29.825 103.238 1.00 14.82 101 GLN A CA 1
ATOM 693 C C . GLN A 1 103 ? 33.622 31.046 102.370 1.00 14.88 101 GLN A C 1
ATOM 694 O O . GLN A 1 103 ? 33.717 30.938 101.141 1.00 15.92 101 GLN A O 1
ATOM 700 N N . MET A 1 104 ? 33.769 32.217 102.997 1.00 13.46 102 MET A N 1
ATOM 701 C CA . MET A 1 104 ? 34.056 33.439 102.250 1.00 13.69 102 MET A CA 1
ATOM 702 C C . MET A 1 104 ? 35.409 33.355 101.554 1.00 15.47 102 MET A C 1
ATOM 703 O O . MET A 1 104 ? 35.533 33.721 100.374 1.00 14.53 102 MET A O 1
ATOM 708 N N . LEU A 1 105 ? 36.434 32.863 102.259 1.00 15.22 103 LEU A N 1
ATOM 709 C CA . LEU A 1 105 ? 37.751 32.731 101.644 1.00 14.51 103 LEU A CA 1
ATOM 710 C C . LEU A 1 105 ? 37.715 31.746 100.481 1.00 15.92 103 LEU A C 1
ATOM 711 O O . LEU A 1 105 ? 38.301 32.004 99.418 1.00 16.85 103 LEU A O 1
ATOM 716 N N . ASP A 1 106 ? 37.002 30.625 100.645 1.00 16.50 104 ASP A N 1
ATOM 717 C CA . ASP A 1 106 ? 36.886 29.665 99.548 1.00 15.90 104 ASP A CA 1
ATOM 718 C C . ASP A 1 106 ? 36.222 30.298 98.331 1.00 16.11 104 ASP A C 1
ATOM 719 O O . ASP A 1 106 ? 36.631 30.048 97.187 1.00 17.12 104 ASP A O 1
ATOM 724 N N . ASP A 1 107 ? 35.186 31.106 98.557 1.00 16.07 105 ASP A N 1
ATOM 725 C CA . ASP A 1 107 ? 34.479 31.771 97.464 1.00 16.12 105 ASP A CA 1
ATOM 726 C C . ASP A 1 107 ? 35.419 32.699 96.700 1.00 14.72 105 ASP A C 1
ATOM 727 O O . ASP A 1 107 ? 35.445 32.697 95.461 1.00 16.09 105 ASP A O 1
ATOM 732 N N . LEU A 1 108 ? 36.201 33.502 97.427 1.00 14.26 106 LEU A N 1
ATOM 733 C CA . LEU A 1 108 ? 37.172 34.392 96.796 1.00 15.68 106 LEU A CA 1
ATOM 734 C C . LEU A 1 108 ? 38.260 33.610 96.076 1.00 19.33 106 LEU A C 1
ATOM 735 O O . LEU A 1 108 ? 38.663 33.978 94.968 1.00 18.36 106 LEU A O 1
ATOM 740 N N . GLN A 1 109 ? 38.765 32.543 96.690 1.00 16.49 107 GLN A N 1
ATOM 741 C CA . GLN A 1 109 ? 39.829 31.778 96.049 1.00 21.09 107 GLN A CA 1
ATOM 742 C C . GLN A 1 109 ? 39.326 31.077 94.794 1.00 21.58 107 GLN A C 1
ATOM 743 O O . GLN A 1 109 ? 40.065 30.944 93.813 1.00 24.85 107 GLN A O 1
ATOM 749 N N . SER A 1 110 ? 38.063 30.648 94.800 1.00 20.88 108 SER A N 1
ATOM 750 C CA . SER A 1 110 ? 37.526 29.888 93.678 1.00 23.58 108 SER A CA 1
ATOM 751 C C . SER A 1 110 ? 37.086 30.799 92.541 1.00 21.52 108 SER A C 1
ATOM 752 O O . SER A 1 110 ? 37.282 30.464 91.365 1.00 23.20 108 SER A O 1
ATOM 755 N N . ARG A 1 111 ? 36.502 31.956 92.860 1.00 19.51 109 ARG A N 1
ATOM 756 C CA . ARG A 1 111 ? 35.842 32.782 91.858 1.00 18.78 109 ARG A CA 1
ATOM 757 C C . ARG A 1 111 ? 36.337 34.222 91.787 1.00 17.58 109 ARG A C 1
ATOM 758 O O . ARG A 1 111 ? 35.921 34.953 90.881 1.00 18.01 109 ARG A O 1
ATOM 766 N N . ASN A 1 112 ? 37.187 34.655 92.713 1.00 16.54 110 ASN A N 1
ATOM 767 C CA . ASN A 1 112 ? 37.852 35.963 92.645 1.00 15.98 110 ASN A CA 1
ATOM 768 C C . ASN A 1 112 ? 36.810 37.069 92.522 1.00 16.96 110 ASN A C 1
ATOM 769 O O . ASN A 1 112 ? 35.851 37.090 93.315 1.00 17.56 110 ASN A O 1
ATOM 774 N N . GLU A 1 113 ? 36.946 37.990 91.571 1.00 16.88 111 GLU A N 1
ATOM 775 C CA . GLU A 1 113 ? 36.044 39.124 91.461 1.00 19.60 111 GLU A CA 1
ATOM 776 C C . GLU A 1 113 ? 34.686 38.748 90.886 1.00 17.92 111 GLU A C 1
ATOM 777 O O . GLU A 1 113 ? 33.821 39.622 90.776 1.00 25.38 111 GLU A O 1
ATOM 783 N N . GLN A 1 114 ? 34.477 37.485 90.511 1.00 17.68 112 GLN A N 1
ATOM 784 C CA . GLN A 1 114 ? 33.170 37.024 90.064 1.00 19.88 112 GLN A CA 1
ATOM 785 C C . GLN A 1 114 ? 32.361 36.366 91.173 1.00 20.39 112 GLN A C 1
ATOM 786 O O . GLN A 1 114 ? 31.343 35.730 90.889 1.00 27.34 112 GLN A O 1
ATOM 792 N N . SER A 1 115 ? 32.771 36.518 92.425 1.00 18.50 113 SER A N 1
ATOM 793 C CA . SER A 1 115 ? 32.100 35.866 93.540 1.00 16.57 113 SER A CA 1
ATOM 794 C C . SER A 1 115 ? 31.122 36.816 94.224 1.00 14.45 113 SER A C 1
ATOM 795 O O . SER A 1 115 ? 31.298 38.036 94.214 1.00 15.18 113 SER A O 1
ATOM 798 N N . ALA A 1 116 ? 30.095 36.232 94.844 1.00 15.15 114 ALA A N 1
ATOM 799 C CA . ALA A 1 116 ? 29.208 37.024 95.687 1.00 14.59 114 ALA A CA 1
ATOM 800 C C . ALA A 1 116 ? 29.973 37.639 96.850 1.00 12.85 114 ALA A C 1
ATOM 801 O O . ALA A 1 116 ? 29.697 38.778 97.245 1.00 13.46 114 ALA A O 1
ATOM 803 N N . THR A 1 117 ? 30.942 36.902 97.406 1.00 13.66 115 THR A N 1
ATOM 804 C CA . THR A 1 117 ? 31.720 37.420 98.527 1.00 12.97 115 THR A CA 1
ATOM 805 C C . THR A 1 117 ? 32.468 38.685 98.142 1.00 11.96 115 THR A C 1
ATOM 806 O O . THR A 1 117 ? 32.487 39.655 98.907 1.00 11.46 115 THR A O 1
ATOM 810 N N . PHE A 1 118 ? 33.097 38.696 96.965 1.00 11.23 116 PHE A N 1
ATOM 811 C CA . PHE A 1 118 ? 33.798 39.894 96.519 1.00 10.52 116 PHE A CA 1
ATOM 812 C C . PHE A 1 118 ? 32.871 41.105 96.539 1.00 10.15 116 PHE A C 1
ATOM 813 O O . PHE A 1 118 ? 33.210 42.153 97.095 1.00 11.31 116 PHE A O 1
ATOM 821 N N . TRP A 1 119 ? 31.691 40.975 95.932 1.00 10.37 117 TRP A N 1
ATOM 822 C CA . TRP A 1 119 ? 30.791 42.122 95.834 1.00 10.52 117 TRP A CA 1
ATOM 823 C C . TRP A 1 119 ? 30.222 42.512 97.193 1.00 11.01 117 TRP A C 1
ATOM 824 O O . TRP A 1 119 ? 30.070 43.705 97.490 1.00 12.13 117 TRP A O 1
ATOM 835 N N . ARG A 1 120 ? 29.909 41.532 98.030 1.00 11.40 118 ARG A N 1
ATOM 836 C CA . ARG A 1 120 ? 29.439 41.860 99.367 1.00 12.07 118 ARG A CA 1
ATOM 837 C C . ARG A 1 120 ? 30.486 42.658 100.139 1.00 11.97 118 ARG A C 1
ATOM 838 O O . ARG A 1 120 ? 30.164 43.664 100.785 1.00 12.69 118 ARG A O 1
ATOM 846 N N . LEU A 1 121 ? 31.749 42.242 100.052 1.00 10.54 119 LEU A N 1
ATOM 847 C CA . LEU A 1 121 ? 32.816 42.910 100.791 1.00 10.87 119 LEU A CA 1
ATOM 848 C C . LEU A 1 121 ? 33.147 44.276 100.190 1.00 11.41 119 LEU A C 1
ATOM 849 O O . LEU A 1 121 ? 33.426 45.225 100.933 1.00 12.19 119 LEU A O 1
ATOM 854 N N . VAL A 1 122 ? 33.119 44.401 98.859 1.00 10.78 120 VAL A N 1
ATOM 855 C CA . VAL A 1 122 ? 33.316 45.704 98.226 1.00 11.65 120 VAL A CA 1
ATOM 856 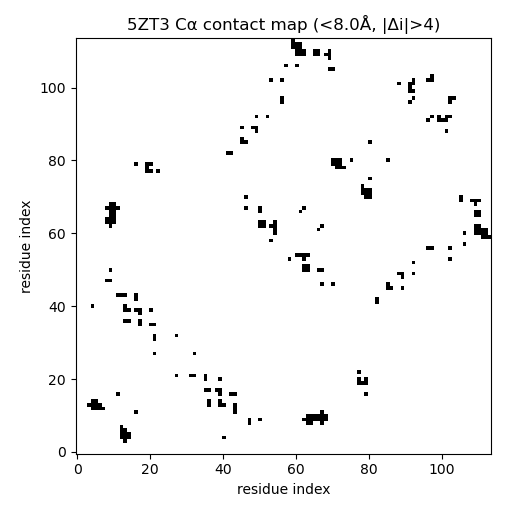C C . VAL A 1 122 ? 32.326 46.721 98.774 1.00 12.03 120 VAL A C 1
ATOM 857 O O . VAL A 1 122 ? 32.677 47.877 99.041 1.00 14.26 120 VAL A O 1
ATOM 861 N N . GLU A 1 123 ? 31.069 46.308 98.935 1.00 11.14 121 GLU A N 1
ATOM 862 C CA . GLU A 1 123 ? 30.044 47.237 99.397 1.00 12.58 121 GLU A CA 1
ATOM 863 C C . GLU A 1 123 ? 30.253 47.640 100.851 1.00 12.69 121 GLU A C 1
ATOM 864 O O . GLU A 1 123 ? 29.981 48.789 101.212 1.00 15.92 121 GLU A O 1
ATOM 870 N N . ARG A 1 124 ? 30.767 46.735 101.682 1.00 10.97 122 ARG A N 1
ATOM 871 C CA . ARG A 1 124 ? 30.917 47.000 103.111 1.00 11.35 122 ARG A CA 1
ATOM 872 C C . ARG A 1 124 ? 32.086 47.928 103.425 1.00 11.99 122 ARG A C 1
ATOM 873 O O . ARG A 1 124 ? 31.996 48.738 104.357 1.00 12.89 122 ARG A O 1
ATOM 881 N N . VAL A 1 125 ? 33.205 47.785 102.722 1.00 12.26 123 VAL A N 1
ATOM 882 C CA . VAL A 1 125 ? 34.491 48.308 103.174 1.00 11.70 123 VAL A CA 1
ATOM 883 C C . VAL A 1 125 ? 34.585 49.819 102.985 1.00 12.23 123 VAL A C 1
ATOM 884 O O . VAL A 1 125 ? 34.026 50.396 102.044 1.00 14.15 123 VAL A O 1
ATOM 888 N N . ARG A 1 126 ? 35.324 50.470 103.885 1.00 13.07 124 ARG A N 1
ATOM 889 C CA . ARG A 1 126 ? 35.696 51.863 103.680 1.00 15.06 124 ARG A CA 1
ATOM 890 C C . ARG A 1 126 ? 36.625 51.996 102.479 1.00 15.50 124 ARG A C 1
ATOM 891 O O . ARG A 1 126 ? 37.520 51.172 102.267 1.00 15.72 124 ARG A O 1
ATOM 899 N N . LEU A 1 127 ? 36.421 53.049 101.701 1.00 15.25 125 LEU A N 1
ATOM 900 C CA . LEU A 1 127 ? 37.263 53.303 100.543 1.00 16.64 125 LEU A CA 1
ATOM 901 C C . LEU A 1 127 ? 38.434 54.196 100.935 1.00 18.10 125 LEU A C 1
ATOM 902 O O . LEU A 1 127 ? 38.392 54.910 101.937 1.00 22.15 125 LEU A O 1
ATOM 907 N N . ARG A 1 128 ? 39.503 54.129 100.138 1.00 20.29 126 ARG A N 1
ATOM 908 C CA . ARG A 1 128 ? 40.569 55.116 100.276 1.00 25.23 126 ARG A CA 1
ATOM 909 C C . ARG A 1 128 ? 40.063 56.509 99.931 1.00 32.75 126 ARG A C 1
ATOM 910 O O . ARG A 1 128 ? 40.453 57.498 100.565 1.00 40.51 126 ARG A O 1
ATOM 918 N N . ALA A 1 129 ? 39.206 56.602 98.919 1.00 40.78 127 ALA A N 1
ATOM 919 C CA . ALA A 1 129 ? 38.709 57.872 98.401 1.00 53.59 127 ALA A CA 1
ATOM 920 C C . ALA A 1 129 ? 37.238 57.752 98.008 1.00 60.78 127 ALA A C 1
ATOM 921 O O . ALA A 1 129 ? 36.372 57.547 98.862 1.00 65.85 127 ALA A O 1
#

Secondary structure (DSSP, 8-state):
--S-TT--BTTB-HHHHHHHHHTT-SS--HHHHHHHHHHHHHHHHHHHHHHHHHHHH-TTB-HHHHGGGGG--TTSSSSPPPHHHHHHHHHHHHHHGGGSHHHHHHHHHSPB--

Solvent-accessible surface area: 6908 Å² total; per-residue (Å²): 120,80,36,81,34,94,72,125,18,0,32,1,9,0,85,14,0,26,157,66,40,35,53,133,59,223,115,27,60,63,118,52,86,115,83,6,94,97,87,0,38,71,11,0,70,15,1,0,77,0,1,144,65,0,24,57,45,20,86,70,0,36,0,83,31,105,0,0,86,4,0,43,29,130,230,48,116,52,24,7,13,81,70,70,109,0,98,109,14,20,82,21,0,110,69,137,48,89,153,2,68,9,15,156,135,0,28,148,106,11,142,94,159,127

Nearest PDB structures (foldseek):
  5zt3-assembly1_A  TM=1.009E+00  e=1.506E-19  Oryza sativa Indica Group

Radius of gyration: 14.2 Å; Cα contacts (8 Å, |Δi|>4): 140; chains: 1; bounding box: 29×29×45 Å

B-factor: mean 22.55, std 11.61, range [10.15, 65.85]